Protein AF-A0A7Y4VGY5-F1 (afdb_monomer_lite)

Structure (mmCIF, N/CA/C/O backbone):
data_AF-A0A7Y4VGY5-F1
#
_entry.id   AF-A0A7Y4VGY5-F1
#
loop_
_atom_site.group_PDB
_atom_site.id
_atom_site.type_symbol
_atom_site.label_atom_id
_atom_site.label_alt_id
_atom_site.label_comp_id
_atom_site.label_asym_id
_atom_site.label_entity_id
_atom_site.label_seq_id
_atom_site.pdbx_PDB_ins_code
_atom_site.Cartn_x
_atom_site.Cartn_y
_atom_site.Cartn_z
_atom_site.occupancy
_atom_site.B_iso_or_equiv
_atom_site.auth_seq_id
_atom_site.auth_comp_id
_atom_site.auth_asym_id
_atom_site.auth_atom_id
_atom_site.pdbx_PDB_model_num
ATOM 1 N N . PRO A 1 1 ? 24.868 5.441 -32.155 1.00 54.72 1 PRO A N 1
ATOM 2 C CA . PRO A 1 1 ? 26.251 5.887 -31.869 1.00 54.72 1 PRO A CA 1
ATOM 3 C C . PRO A 1 1 ? 26.363 7.418 -31.812 1.00 54.72 1 PRO A C 1
ATOM 5 O O . PRO A 1 1 ? 26.120 8.095 -32.808 1.00 54.72 1 PRO A O 1
ATOM 8 N N . ILE A 1 2 ? 26.697 7.960 -30.639 1.00 58.59 2 ILE A N 1
ATOM 9 C CA . ILE A 1 2 ? 26.977 9.391 -30.474 1.00 58.59 2 ILE A CA 1
ATOM 10 C C . ILE A 1 2 ? 28.320 9.649 -31.176 1.00 58.59 2 ILE A C 1
ATOM 12 O O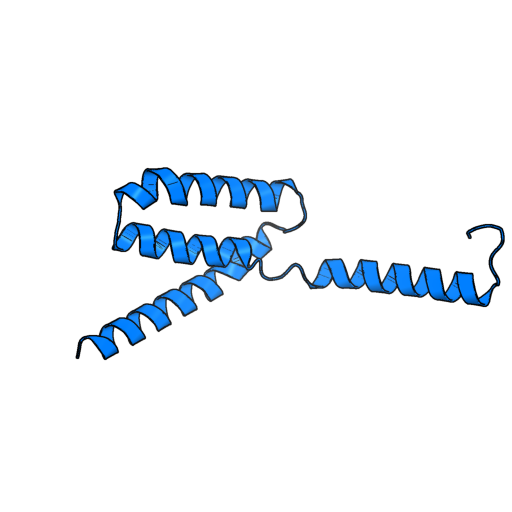 . ILE A 1 2 ? 29.352 9.109 -30.771 1.00 58.59 2 ILE A O 1
ATOM 16 N N . GLN A 1 3 ? 28.296 10.370 -32.298 1.00 58.06 3 GLN A N 1
ATOM 17 C CA . GLN A 1 3 ? 29.478 10.604 -33.133 1.00 58.06 3 GLN A CA 1
ATOM 18 C C . GLN A 1 3 ? 30.473 11.494 -32.372 1.00 58.06 3 GLN A C 1
ATOM 20 O O . GLN A 1 3 ? 30.214 12.675 -32.173 1.00 58.06 3 GLN A O 1
ATOM 25 N N . GLY A 1 4 ? 31.583 10.908 -31.908 1.00 68.19 4 GLY A N 1
ATOM 26 C CA . GLY A 1 4 ? 32.661 11.620 -31.203 1.00 68.19 4 GLY A CA 1
ATOM 27 C C . GLY A 1 4 ? 33.244 10.911 -29.972 1.00 68.19 4 GLY A C 1
ATOM 28 O O . GLY A 1 4 ? 34.255 11.359 -29.444 1.00 68.19 4 GLY A O 1
ATOM 29 N N . LEU A 1 5 ? 32.648 9.806 -29.511 1.00 68.81 5 LEU A N 1
ATOM 30 C CA . LEU A 1 5 ? 33.124 9.051 -28.342 1.00 68.81 5 LEU A CA 1
ATOM 31 C C . LEU A 1 5 ? 33.989 7.839 -28.720 1.00 68.81 5 LEU A C 1
ATOM 33 O O . LEU A 1 5 ? 33.767 7.210 -29.757 1.00 68.81 5 LEU A O 1
ATOM 37 N N . SER A 1 6 ? 34.933 7.472 -27.841 1.00 78.75 6 SER A N 1
ATOM 38 C CA . SER A 1 6 ? 35.749 6.262 -28.010 1.00 78.75 6 SER A CA 1
ATOM 39 C C . SER A 1 6 ? 34.869 4.999 -28.129 1.00 78.75 6 SER A C 1
ATOM 41 O O . SER A 1 6 ? 33.787 4.951 -27.528 1.00 78.75 6 SER A O 1
ATOM 43 N N . PRO A 1 7 ? 35.310 3.951 -28.856 1.00 80.19 7 PRO A N 1
ATOM 44 C CA . PRO A 1 7 ? 34.537 2.715 -29.018 1.00 80.19 7 PRO A CA 1
ATOM 45 C C . PRO A 1 7 ? 34.139 2.074 -27.678 1.00 80.19 7 PRO A C 1
ATOM 47 O O . PRO A 1 7 ? 33.014 1.604 -27.522 1.00 80.19 7 PRO A O 1
ATOM 50 N N . LEU A 1 8 ? 35.032 2.135 -26.682 1.00 81.38 8 LEU A N 1
ATOM 51 C CA . LEU A 1 8 ? 34.789 1.659 -25.317 1.00 81.38 8 LEU A CA 1
ATOM 52 C C . LEU A 1 8 ? 33.689 2.459 -24.613 1.00 81.38 8 LEU A C 1
ATOM 54 O O . LEU A 1 8 ? 32.822 1.876 -23.964 1.00 81.38 8 LEU A O 1
ATOM 58 N N . THR A 1 9 ? 33.691 3.785 -24.770 1.00 79.75 9 THR A N 1
ATOM 59 C CA . THR A 1 9 ? 32.673 4.644 -24.156 1.00 79.75 9 THR A CA 1
ATOM 60 C C . THR A 1 9 ? 31.291 4.365 -24.748 1.00 79.75 9 THR A C 1
ATOM 62 O O . THR A 1 9 ? 30.326 4.257 -23.999 1.00 79.75 9 THR A O 1
ATOM 65 N N . ASN A 1 10 ? 31.186 4.168 -26.066 1.00 81.00 10 ASN A N 1
ATOM 66 C CA . ASN A 1 10 ? 29.915 3.814 -26.709 1.00 81.00 10 ASN A CA 1
ATOM 67 C C . ASN A 1 10 ? 29.384 2.455 -26.227 1.00 81.00 10 ASN A C 1
ATOM 69 O O . ASN A 1 10 ? 28.208 2.342 -25.888 1.00 81.00 10 ASN A O 1
ATOM 73 N N . MET A 1 11 ? 30.258 1.452 -26.110 1.00 82.00 11 MET A N 1
ATOM 74 C CA . MET A 1 11 ? 29.883 0.123 -25.621 1.00 82.00 11 MET A CA 1
ATOM 75 C C . MET A 1 11 ? 29.443 0.143 -24.147 1.00 82.00 11 MET A C 1
ATOM 77 O O . MET A 1 11 ? 28.493 -0.542 -23.766 1.00 82.00 11 MET A O 1
ATOM 81 N N . TYR A 1 12 ? 30.100 0.947 -23.305 1.00 84.62 12 TYR A N 1
ATOM 82 C CA . TYR A 1 12 ? 29.695 1.127 -21.910 1.00 84.62 12 TYR A CA 1
ATOM 83 C C . TYR A 1 12 ? 28.324 1.808 -21.802 1.00 84.62 12 TYR A C 1
ATOM 85 O O . TYR A 1 12 ? 27.470 1.346 -21.048 1.00 84.62 12 TYR A O 1
ATOM 93 N N . LEU A 1 13 ? 28.084 2.862 -22.590 1.00 84.44 13 LEU A N 1
ATOM 94 C CA . LEU A 1 13 ? 26.815 3.595 -22.588 1.00 84.44 13 LEU A CA 1
ATOM 95 C C . LEU A 1 13 ? 25.640 2.753 -23.103 1.00 84.44 13 LEU A C 1
ATOM 97 O O . LEU A 1 13 ? 24.554 2.823 -22.530 1.00 84.44 13 LEU A O 1
ATOM 101 N N . GLU A 1 14 ? 25.841 1.931 -24.135 1.00 84.44 14 GLU A N 1
ATOM 102 C CA . GLU A 1 14 ? 24.798 1.023 -24.632 1.00 84.44 14 GLU A CA 1
ATOM 103 C C . GLU A 1 14 ? 24.436 -0.051 -23.603 1.00 84.44 14 GLU A C 1
ATOM 105 O O . GLU A 1 14 ? 23.252 -0.279 -23.335 1.00 84.44 14 GLU A O 1
ATOM 110 N N . ASN A 1 15 ? 25.439 -0.663 -22.965 1.00 84.75 15 ASN A N 1
ATOM 111 C CA . ASN A 1 15 ? 25.200 -1.634 -21.901 1.00 84.75 15 ASN A CA 1
ATOM 112 C C . ASN A 1 15 ? 24.501 -0.983 -20.703 1.00 84.75 15 ASN A C 1
ATOM 114 O O . ASN A 1 15 ? 23.503 -1.513 -20.220 1.00 84.75 15 ASN A O 1
ATOM 118 N N . LEU A 1 16 ? 24.962 0.189 -20.260 1.00 84.25 16 LEU A N 1
ATOM 119 C CA . LEU A 1 16 ? 24.349 0.922 -19.154 1.00 84.25 16 LEU A CA 1
ATOM 120 C C . LEU A 1 16 ? 22.890 1.295 -19.463 1.00 84.25 16 LEU A C 1
ATOM 122 O O . LEU A 1 16 ? 22.010 1.083 -18.630 1.00 84.25 16 LEU A O 1
ATOM 126 N N . GLY A 1 17 ? 22.612 1.775 -20.679 1.00 81.94 17 GLY A N 1
ATOM 127 C CA . GLY A 1 17 ? 21.254 2.065 -21.138 1.00 81.94 17 GLY A CA 1
ATOM 128 C C . GLY A 1 17 ? 20.351 0.829 -21.125 1.00 81.94 17 GLY A C 1
ATOM 129 O O . GLY A 1 17 ? 19.199 0.912 -20.692 1.00 81.94 17 GLY A O 1
ATOM 130 N N . LYS A 1 18 ? 20.878 -0.336 -21.525 1.00 80.00 18 LYS A N 1
ATOM 131 C CA . LYS A 1 18 ? 20.159 -1.615 -21.463 1.00 80.00 18 LYS A CA 1
ATOM 132 C C . LYS A 1 18 ? 19.865 -2.042 -20.019 1.00 80.00 18 LYS A C 1
ATOM 134 O O . LYS A 1 18 ? 18.716 -2.362 -19.717 1.00 80.00 18 LYS A O 1
ATOM 139 N N . TYR A 1 19 ? 20.850 -1.968 -19.122 1.00 79.62 19 TYR A N 1
ATOM 140 C CA . TYR A 1 19 ? 20.685 -2.308 -17.702 1.00 79.62 19 TYR A CA 1
ATOM 141 C C . TYR A 1 19 ? 19.663 -1.412 -16.995 1.00 79.62 19 TYR A C 1
ATOM 143 O O . TYR A 1 19 ? 18.808 -1.914 -16.264 1.00 79.62 19 TYR A O 1
ATOM 151 N N . ILE A 1 20 ? 19.709 -0.095 -17.224 1.00 77.62 20 ILE A N 1
ATOM 152 C CA . ILE A 1 20 ? 18.753 0.846 -16.623 1.00 77.62 20 ILE A CA 1
ATOM 153 C C . ILE A 1 20 ? 17.336 0.548 -17.129 1.00 77.62 20 ILE A C 1
ATOM 155 O O . ILE A 1 20 ? 16.398 0.471 -16.334 1.00 77.62 20 ILE A O 1
ATOM 159 N N . LYS A 1 21 ? 17.176 0.315 -18.438 1.00 71.06 21 LYS A N 1
ATOM 160 C CA . LYS A 1 21 ? 15.873 0.025 -19.047 1.00 71.06 21 LYS A CA 1
ATOM 161 C C . LYS A 1 21 ? 15.266 -1.291 -18.549 1.00 71.06 21 LYS A C 1
ATOM 163 O O . LYS A 1 21 ? 14.076 -1.320 -18.250 1.00 71.06 21 LYS A O 1
ATOM 168 N N . GLU A 1 22 ? 16.058 -2.357 -18.420 1.00 68.38 22 GLU A N 1
ATOM 169 C CA . GLU A 1 22 ? 15.594 -3.637 -17.857 1.00 68.38 22 GLU A CA 1
ATOM 170 C C . GLU A 1 22 ? 15.265 -3.535 -16.357 1.00 68.38 22 GLU A C 1
ATOM 172 O O . GLU A 1 22 ? 14.290 -4.135 -15.901 1.00 68.38 22 GLU A O 1
ATOM 177 N N 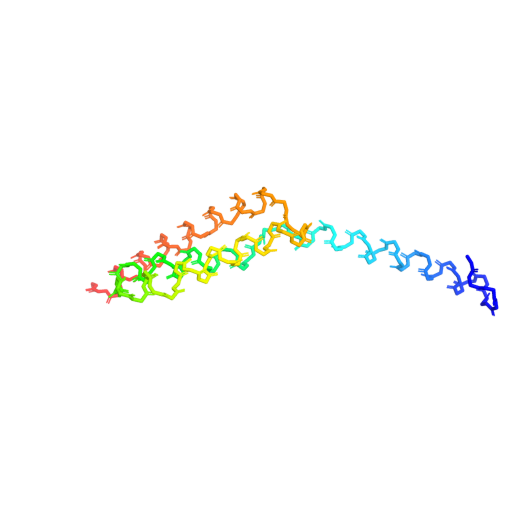. SER A 1 23 ? 16.019 -2.736 -15.594 1.00 61.34 23 SER A N 1
ATOM 178 C CA . SER A 1 23 ? 15.803 -2.555 -14.149 1.00 61.34 23 SER A CA 1
ATOM 179 C C . SER A 1 23 ? 14.475 -1.860 -13.826 1.00 61.34 23 SER A C 1
ATOM 181 O O . SER A 1 23 ? 13.779 -2.259 -12.893 1.00 61.34 23 SER A O 1
ATOM 183 N N . PHE A 1 24 ? 14.072 -0.860 -14.619 1.00 60.66 24 PHE A N 1
ATOM 184 C CA . PHE A 1 24 ? 12.798 -0.153 -14.421 1.00 60.66 24 PHE A CA 1
ATOM 185 C C . PHE A 1 24 ? 11.568 -1.058 -14.583 1.00 60.66 24 PHE A C 1
ATOM 187 O O . PHE A 1 24 ? 10.572 -0.857 -13.895 1.00 60.66 24 PHE A O 1
ATOM 194 N N . VAL A 1 25 ? 11.642 -2.075 -15.448 1.00 58.12 25 VAL A N 1
ATOM 195 C CA . VAL A 1 25 ? 10.535 -3.016 -15.701 1.00 58.12 25 VAL A CA 1
ATOM 196 C C . VAL A 1 25 ? 10.346 -4.009 -14.546 1.00 58.12 25 VAL A C 1
ATOM 198 O O . VAL A 1 25 ? 9.257 -4.551 -14.383 1.00 58.12 25 VAL A O 1
ATOM 201 N N . ARG A 1 26 ? 11.382 -4.257 -13.731 1.00 55.22 26 ARG A N 1
ATOM 202 C CA . ARG A 1 26 ? 11.327 -5.219 -12.614 1.00 55.22 26 ARG A CA 1
ATOM 203 C C . ARG A 1 26 ? 10.965 -4.599 -11.262 1.00 55.22 26 ARG A C 1
ATOM 205 O O . ARG A 1 26 ? 10.496 -5.321 -10.392 1.00 55.22 26 ARG A O 1
ATOM 212 N N . ASN A 1 27 ? 11.135 -3.288 -11.089 1.00 54.91 27 ASN A N 1
ATOM 213 C CA . ASN A 1 27 ? 10.841 -2.591 -9.826 1.00 54.91 27 ASN A CA 1
ATOM 214 C C . ASN A 1 27 ? 9.364 -2.206 -9.649 1.00 54.91 27 ASN A C 1
ATOM 216 O O . ASN A 1 27 ? 9.004 -1.568 -8.661 1.00 54.91 27 ASN A O 1
ATOM 220 N N . THR A 1 28 ? 8.507 -2.546 -10.608 1.00 55.34 28 THR A N 1
ATOM 221 C CA . THR A 1 28 ? 7.104 -2.127 -10.616 1.00 55.34 28 THR A CA 1
ATOM 222 C C . THR A 1 28 ? 6.175 -3.079 -9.864 1.00 55.34 28 THR A C 1
ATOM 224 O O . THR A 1 28 ? 5.090 -2.661 -9.470 1.00 55.34 28 THR A O 1
ATOM 227 N N . PHE A 1 29 ? 6.616 -4.298 -9.544 1.00 49.25 29 PHE A N 1
ATOM 228 C CA . PHE A 1 29 ? 5.811 -5.265 -8.796 1.00 49.25 29 PHE A CA 1
ATOM 229 C C . PHE A 1 29 ? 6.327 -5.441 -7.356 1.00 49.25 29 PHE A C 1
ATOM 231 O O . PHE A 1 29 ? 7.490 -5.821 -7.199 1.00 49.25 29 PHE A O 1
ATOM 238 N N . PRO A 1 30 ? 5.513 -5.276 -6.290 1.00 56.00 30 PRO A N 1
ATOM 239 C CA . PRO A 1 30 ? 4.145 -4.741 -6.214 1.00 56.00 30 PRO A CA 1
ATOM 240 C C . PRO A 1 30 ? 4.090 -3.217 -5.957 1.00 56.00 30 PRO A C 1
ATOM 242 O O . PRO A 1 30 ? 4.976 -2.641 -5.322 1.00 56.00 30 PRO A O 1
ATOM 245 N N . SER A 1 31 ? 2.992 -2.555 -6.353 1.00 64.50 31 SER A N 1
ATOM 246 C CA . SER A 1 31 ? 2.791 -1.118 -6.090 1.00 64.50 31 SER A CA 1
ATOM 247 C C . SER A 1 31 ? 2.561 -0.823 -4.599 1.00 64.50 31 SER A C 1
ATOM 249 O O . SER A 1 31 ? 1.456 -0.963 -4.067 1.00 64.50 31 SER A O 1
ATOM 251 N N . MET A 1 32 ? 3.610 -0.359 -3.913 1.00 67.69 32 MET A N 1
ATOM 252 C CA . MET A 1 32 ? 3.536 0.051 -2.503 1.00 67.69 32 MET A CA 1
ATOM 253 C C . MET A 1 32 ? 2.566 1.227 -2.283 1.00 67.69 32 MET A C 1
ATOM 255 O O . MET A 1 32 ? 1.839 1.244 -1.292 1.00 67.69 32 MET A O 1
ATOM 259 N N . HIS A 1 33 ? 2.505 2.181 -3.218 1.00 73.06 33 HIS A N 1
ATOM 260 C CA . HIS A 1 33 ? 1.634 3.360 -3.128 1.00 73.06 33 HIS A CA 1
ATOM 261 C C . HIS A 1 33 ? 0.151 2.982 -2.998 1.00 73.06 33 HIS A C 1
ATOM 263 O O . HIS A 1 33 ? -0.559 3.533 -2.156 1.00 73.06 33 HIS A O 1
ATOM 269 N N . PHE A 1 34 ? -0.308 2.000 -3.780 1.00 75.31 34 PHE A N 1
ATOM 270 C CA . PHE A 1 34 ? -1.683 1.508 -3.693 1.00 75.31 34 PHE A CA 1
ATOM 271 C C . PHE A 1 34 ? -1.928 0.701 -2.407 1.00 75.31 34 PHE A C 1
ATOM 273 O O . PHE A 1 34 ? -2.968 0.856 -1.766 1.00 75.31 34 PHE A O 1
ATOM 280 N N . GLY A 1 35 ? -0.945 -0.096 -1.972 1.00 75.94 35 GLY A N 1
ATOM 281 C CA . GLY A 1 35 ? -1.014 -0.838 -0.709 1.00 75.94 35 GLY A CA 1
ATOM 282 C C . GLY A 1 35 ? -1.176 0.068 0.518 1.00 75.94 35 GLY A C 1
ATOM 283 O O . GLY A 1 35 ? -2.035 -0.187 1.362 1.00 75.94 35 GLY A O 1
ATOM 284 N N . ILE A 1 36 ? -0.411 1.163 0.595 1.00 80.50 36 ILE A N 1
ATOM 285 C CA . ILE A 1 36 ? -0.512 2.140 1.693 1.00 80.50 36 ILE A CA 1
ATOM 286 C C . ILE A 1 36 ? -1.902 2.780 1.713 1.00 80.50 36 ILE A C 1
ATOM 288 O O . ILE A 1 36 ? -2.527 2.838 2.770 1.00 80.50 36 ILE A O 1
ATOM 292 N N . ILE A 1 37 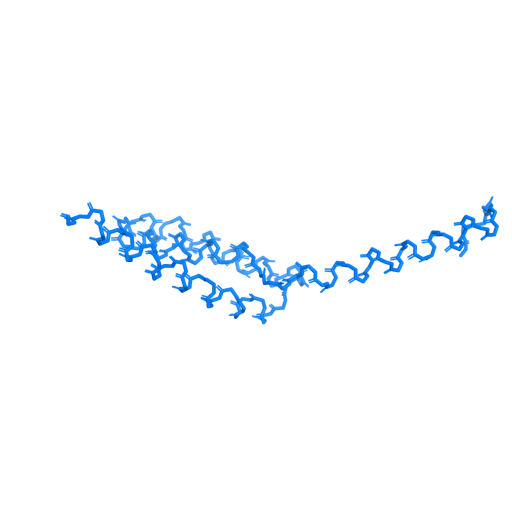? -2.425 3.188 0.552 1.00 82.94 37 ILE A N 1
ATOM 293 C CA . ILE A 1 37 ? -3.781 3.743 0.453 1.00 82.94 37 ILE A CA 1
ATOM 294 C C . ILE A 1 37 ? -4.820 2.762 0.975 1.00 82.94 37 ILE A C 1
ATOM 296 O O . ILE A 1 37 ? -5.673 3.172 1.756 1.00 82.94 37 ILE A O 1
ATOM 300 N N . LEU A 1 38 ? -4.767 1.488 0.578 1.00 80.75 38 LEU A N 1
ATOM 301 C CA . LEU A 1 38 ? -5.727 0.481 1.039 1.00 80.75 38 LEU A CA 1
ATOM 302 C C . LEU A 1 38 ? -5.733 0.360 2.567 1.00 80.75 38 LEU A C 1
ATOM 304 O O . LEU A 1 38 ? -6.800 0.372 3.184 1.00 80.75 38 LEU A O 1
ATOM 308 N N . ILE A 1 39 ? -4.547 0.303 3.179 1.00 83.69 39 ILE A N 1
ATOM 309 C CA . ILE A 1 39 ? -4.390 0.226 4.636 1.00 83.69 39 ILE A CA 1
ATOM 310 C C . ILE A 1 39 ? -4.943 1.492 5.302 1.00 83.69 39 ILE A C 1
ATOM 312 O O . ILE A 1 39 ? -5.740 1.408 6.242 1.00 83.69 39 ILE A O 1
ATOM 316 N N . THR A 1 40 ? -4.563 2.673 4.809 1.00 83.69 40 THR A N 1
ATOM 317 C CA . THR A 1 40 ? -5.038 3.955 5.342 1.00 83.69 40 THR A CA 1
ATOM 318 C C . THR A 1 40 ? -6.553 4.083 5.216 1.00 83.69 40 THR A C 1
ATOM 320 O O . THR A 1 40 ? -7.207 4.493 6.172 1.00 83.69 40 THR A O 1
ATOM 323 N N . ASN A 1 41 ? -7.131 3.684 4.082 1.00 83.25 41 ASN A N 1
ATOM 324 C CA . ASN A 1 41 ? -8.568 3.757 3.834 1.00 83.25 41 ASN A CA 1
ATOM 325 C C . ASN A 1 41 ? -9.340 2.807 4.769 1.00 83.25 41 ASN A C 1
ATOM 327 O O . ASN A 1 41 ? -10.356 3.193 5.346 1.00 83.25 41 ASN A O 1
ATOM 331 N N . TYR A 1 42 ? -8.818 1.598 5.009 1.00 82.75 42 TYR A N 1
ATOM 332 C CA . TYR A 1 42 ? -9.396 0.645 5.961 1.00 82.75 42 TYR A CA 1
ATOM 333 C C . TYR A 1 42 ? -9.433 1.202 7.395 1.00 82.75 42 TYR A C 1
ATOM 335 O O . TYR A 1 42 ? -10.478 1.191 8.054 1.00 82.75 42 TYR A O 1
ATOM 343 N N . PHE A 1 43 ? -8.316 1.748 7.885 1.00 81.88 43 PHE A N 1
ATOM 344 C CA . PHE A 1 43 ? -8.270 2.324 9.231 1.00 81.88 43 PHE A CA 1
ATOM 345 C C . PHE A 1 43 ? -9.064 3.630 9.349 1.00 81.88 43 PHE A C 1
ATOM 347 O O . PHE A 1 43 ? -9.730 3.852 10.365 1.00 81.88 43 PHE A O 1
ATOM 354 N N . ALA A 1 44 ? -9.075 4.462 8.305 1.00 82.00 44 ALA A N 1
ATOM 355 C CA . ALA A 1 44 ? -9.911 5.657 8.247 1.00 82.00 44 ALA A CA 1
ATOM 356 C C . ALA A 1 44 ? -11.399 5.294 8.341 1.00 82.00 44 ALA A C 1
ATOM 358 O O . ALA A 1 44 ? -12.130 5.912 9.117 1.00 82.00 44 ALA A O 1
ATOM 359 N N . TYR A 1 45 ? -11.842 4.243 7.642 1.00 80.81 45 TYR A N 1
ATOM 360 C CA . TYR A 1 45 ? -13.208 3.733 7.762 1.00 80.81 45 TYR A CA 1
ATOM 361 C C . TYR A 1 45 ? -13.523 3.251 9.186 1.00 80.81 45 TYR A C 1
ATOM 363 O O . TYR A 1 45 ? -14.599 3.544 9.714 1.00 80.81 45 TYR A O 1
ATOM 371 N N . ARG A 1 46 ? -12.581 2.549 9.832 1.00 79.44 46 ARG A N 1
ATOM 372 C CA . ARG A 1 46 ? -12.777 1.964 11.167 1.00 79.44 46 ARG A CA 1
ATOM 373 C C . ARG A 1 46 ? -12.851 2.999 12.291 1.00 79.44 46 ARG A C 1
ATOM 375 O O . ARG A 1 46 ? -13.656 2.815 13.204 1.00 79.44 46 ARG A O 1
ATOM 382 N N . PHE A 1 47 ? -12.021 4.044 12.243 1.00 79.12 47 PHE A N 1
ATOM 383 C CA . PHE A 1 47 ? -11.883 5.020 13.334 1.00 79.12 47 PHE A CA 1
ATOM 384 C C . PHE A 1 47 ? -12.560 6.368 13.062 1.00 79.12 47 PHE A C 1
ATOM 386 O O . PHE A 1 47 ? -13.030 7.012 14.000 1.00 79.12 47 PHE A O 1
ATOM 393 N N . LYS A 1 48 ? -12.603 6.831 11.805 1.00 79.62 48 LYS A N 1
ATOM 394 C CA . LYS A 1 48 ? -13.044 8.189 11.444 1.00 79.62 48 LYS A CA 1
ATOM 395 C C . LYS A 1 48 ? -13.759 8.219 10.084 1.00 79.62 48 LYS A C 1
ATOM 397 O O . LYS A 1 48 ? -13.282 8.820 9.122 1.00 79.62 48 LYS A O 1
ATOM 402 N N . ARG A 1 49 ? -14.977 7.661 10.034 1.00 77.56 49 ARG A N 1
ATOM 403 C CA . ARG A 1 49 ? -15.832 7.581 8.827 1.00 77.56 49 ARG A CA 1
ATOM 404 C C . ARG A 1 49 ? -15.966 8.888 8.028 1.00 77.56 49 ARG A C 1
ATOM 406 O O . ARG A 1 49 ? -16.018 8.839 6.808 1.00 77.56 49 ARG A O 1
ATOM 413 N N . LYS A 1 50 ? -15.997 10.062 8.668 1.00 79.44 50 LYS A N 1
ATOM 414 C CA . LYS A 1 50 ? -16.103 11.346 7.946 1.00 79.44 50 LYS A CA 1
ATOM 415 C C . LYS A 1 50 ? -14.845 11.665 7.119 1.00 79.44 50 LYS A C 1
ATOM 417 O O . LYS A 1 50 ? -14.957 12.122 5.988 1.00 79.44 50 LYS A O 1
ATOM 422 N N . TYR A 1 51 ? -13.659 11.361 7.649 1.00 76.38 51 TYR A N 1
ATOM 423 C CA . TYR A 1 51 ? -12.383 11.525 6.938 1.00 76.38 51 TYR A CA 1
ATOM 424 C C . TYR A 1 51 ? -12.186 10.474 5.839 1.00 76.38 51 TYR A C 1
ATOM 426 O O . TYR A 1 51 ? -11.534 10.752 4.831 1.00 76.38 51 TYR A O 1
ATOM 434 N N . PHE A 1 52 ? -12.783 9.290 6.013 1.00 81.75 52 PHE A N 1
ATOM 435 C CA . PHE A 1 52 ? -12.847 8.264 4.975 1.00 81.75 52 PHE A CA 1
ATOM 436 C C . PHE A 1 52 ? -13.489 8.802 3.692 1.00 81.75 52 PHE A C 1
ATOM 438 O O . PHE A 1 52 ? -12.849 8.863 2.646 1.00 81.75 52 PHE A O 1
ATOM 445 N N . TRP A 1 53 ? -14.729 9.280 3.803 1.00 78.00 53 TRP A N 1
ATOM 446 C CA . TRP A 1 53 ? -15.510 9.715 2.645 1.00 78.00 53 TRP A CA 1
ATOM 447 C C . TRP A 1 53 ? -14.982 10.991 1.984 1.00 78.00 53 TRP A C 1
ATOM 449 O O . TRP A 1 53 ? -15.033 11.100 0.765 1.00 78.00 53 TRP A O 1
ATOM 459 N N . ILE A 1 54 ? -14.482 11.949 2.770 1.00 82.62 54 ILE A N 1
ATOM 460 C CA . ILE A 1 54 ? -14.127 13.280 2.250 1.00 82.62 54 ILE A CA 1
ATOM 461 C C . ILE A 1 54 ? -12.696 13.330 1.705 1.00 82.62 54 ILE A C 1
ATOM 463 O O . ILE A 1 54 ? -12.427 14.092 0.783 1.00 82.62 54 ILE A O 1
ATOM 467 N N . VAL A 1 55 ? -11.768 12.550 2.268 1.00 80.19 55 VAL A N 1
ATOM 468 C CA . VAL A 1 55 ? -10.332 12.719 1.987 1.00 80.19 55 VAL A CA 1
ATOM 469 C C . VAL A 1 55 ? -9.719 11.454 1.409 1.00 80.19 55 VAL A C 1
ATOM 471 O O . VAL A 1 55 ? -9.198 11.463 0.300 1.00 80.19 55 VAL A O 1
ATOM 474 N N . THR A 1 56 ? -9.775 10.347 2.142 1.00 79.62 56 THR A N 1
ATOM 475 C CA . THR A 1 56 ? -8.984 9.154 1.790 1.00 79.62 56 THR A CA 1
ATOM 476 C C . THR A 1 56 ? -9.569 8.370 0.620 1.00 79.62 56 THR A C 1
ATOM 478 O O . THR A 1 56 ? -8.805 7.869 -0.201 1.00 79.62 56 THR A O 1
ATOM 481 N N . LEU A 1 57 ? -10.894 8.341 0.464 1.00 81.50 57 LEU A N 1
ATOM 482 C CA . LEU A 1 57 ? -11.554 7.727 -0.690 1.00 81.50 57 LEU A CA 1
ATOM 483 C C . LEU A 1 57 ? -11.283 8.491 -2.007 1.00 81.50 57 LEU A C 1
ATOM 485 O O . LEU A 1 57 ? -10.797 7.859 -2.951 1.00 81.50 57 LEU A O 1
ATOM 489 N N . PRO A 1 58 ? -11.506 9.818 -2.116 1.00 84.19 58 PRO A N 1
ATOM 490 C CA . PRO A 1 58 ? -11.194 10.551 -3.345 1.00 84.19 58 PRO A CA 1
ATOM 491 C C . PRO A 1 58 ? -9.693 10.570 -3.660 1.00 84.19 58 PRO A C 1
ATOM 493 O O . PRO A 1 58 ? -9.317 10.360 -4.807 1.00 84.19 58 PRO A O 1
ATOM 496 N N . VAL A 1 59 ? -8.816 10.729 -2.662 1.00 82.00 59 VAL A N 1
ATOM 497 C CA . VAL A 1 59 ? -7.359 10.675 -2.887 1.00 82.00 59 VAL A CA 1
ATOM 498 C C . VAL A 1 59 ? -6.916 9.277 -3.322 1.00 82.00 59 VAL A C 1
ATOM 500 O O . VAL A 1 59 ? -6.119 9.140 -4.247 1.00 82.00 59 VAL A O 1
ATOM 503 N N . GLY A 1 60 ? -7.458 8.229 -2.698 1.00 79.25 60 GLY A N 1
ATOM 504 C CA . GLY A 1 60 ? -7.127 6.849 -3.033 1.00 79.25 60 GLY A CA 1
ATOM 505 C C . GLY A 1 60 ? -7.571 6.450 -4.439 1.00 79.25 60 GLY A C 1
ATOM 506 O O . GLY A 1 60 ? -6.822 5.800 -5.165 1.00 79.25 60 GLY A O 1
ATOM 507 N N . THR A 1 61 ? -8.765 6.885 -4.844 1.00 79.19 61 THR A N 1
ATOM 508 C CA . THR A 1 61 ? -9.285 6.663 -6.201 1.00 79.19 61 THR A CA 1
ATOM 509 C C . T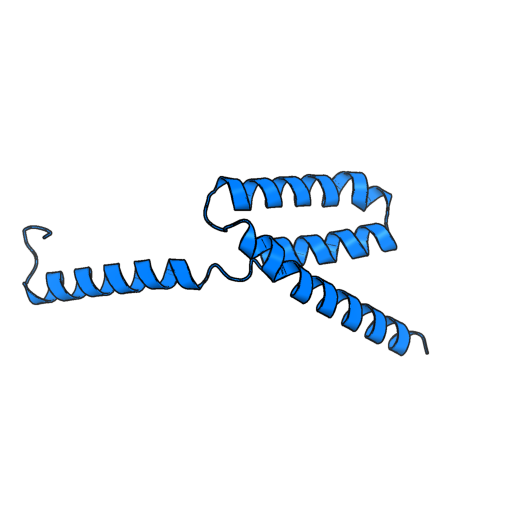HR A 1 61 ? -8.518 7.469 -7.243 1.00 79.19 61 THR A C 1
ATOM 511 O O . THR A 1 61 ? -8.140 6.897 -8.262 1.00 79.19 61 THR A O 1
ATOM 514 N N . LEU A 1 62 ? -8.193 8.742 -6.979 1.00 82.56 62 LEU A N 1
ATOM 515 C CA . LEU A 1 62 ? -7.331 9.528 -7.868 1.00 82.56 62 LEU A CA 1
ATOM 516 C C . LEU A 1 62 ? -5.960 8.879 -8.046 1.00 82.56 62 LEU A C 1
ATOM 518 O O . LEU A 1 62 ? -5.471 8.815 -9.171 1.00 82.56 62 LEU A O 1
ATOM 522 N N . LEU A 1 63 ? -5.346 8.375 -6.969 1.00 76.19 63 LEU A N 1
ATOM 523 C CA . LEU A 1 63 ? -4.040 7.732 -7.086 1.00 76.19 63 LEU A CA 1
ATOM 524 C C . LEU A 1 63 ? -4.131 6.409 -7.851 1.00 76.19 63 LEU A C 1
ATOM 526 O O . LEU A 1 63 ? -3.271 6.146 -8.681 1.00 76.19 63 LEU A O 1
ATOM 530 N N . ALA A 1 64 ? -5.183 5.614 -7.641 1.00 74.12 64 ALA A N 1
ATOM 531 C CA . ALA A 1 64 ? -5.423 4.392 -8.410 1.00 74.12 64 ALA A CA 1
ATOM 532 C C . ALA A 1 64 ? -5.601 4.676 -9.910 1.00 74.12 64 ALA A C 1
ATOM 534 O O . ALA A 1 64 ? -5.071 3.959 -10.756 1.00 74.12 64 ALA A O 1
ATOM 535 N N . VAL A 1 65 ? -6.322 5.749 -10.247 1.00 76.12 65 VAL A N 1
ATOM 536 C CA . VAL A 1 65 ? -6.470 6.198 -11.634 1.00 76.12 65 VAL A CA 1
ATOM 537 C C . VAL A 1 65 ? -5.131 6.693 -12.175 1.00 76.12 65 VAL A C 1
ATOM 539 O O . VAL A 1 65 ? -4.764 6.319 -13.282 1.00 76.12 65 VAL A O 1
ATOM 542 N N . ALA A 1 66 ? -4.361 7.460 -11.401 1.00 72.81 66 ALA A N 1
ATOM 543 C CA . ALA A 1 66 ? -3.054 7.963 -11.814 1.00 72.81 66 ALA A CA 1
ATOM 544 C C . ALA A 1 66 ? -2.034 6.839 -12.066 1.00 72.81 66 ALA A C 1
ATOM 546 O O . ALA A 1 66 ? -1.312 6.896 -13.062 1.00 72.81 66 ALA A O 1
ATOM 547 N N . THR A 1 67 ? -1.989 5.798 -11.224 1.00 69.75 67 THR A N 1
ATOM 548 C CA . THR A 1 67 ? -1.047 4.676 -11.392 1.00 69.75 67 THR A CA 1
ATOM 549 C C . THR A 1 67 ? -1.342 3.842 -12.636 1.00 69.75 67 THR A C 1
ATOM 551 O O . THR A 1 67 ? -0.406 3.419 -13.315 1.00 69.75 67 THR A O 1
ATOM 554 N N . VAL A 1 68 ? -2.622 3.663 -12.979 1.00 68.06 68 VAL A N 1
ATOM 555 C CA . VAL A 1 68 ? -3.040 2.997 -14.223 1.00 68.06 68 VAL A CA 1
ATOM 556 C C . VAL A 1 68 ? -2.842 3.915 -15.435 1.00 68.06 68 VAL A C 1
ATOM 558 O O . VAL A 1 68 ? -2.348 3.476 -16.474 1.00 68.06 68 VAL A O 1
ATOM 561 N N . TYR A 1 69 ? -3.183 5.201 -15.311 1.00 66.69 69 TYR A N 1
ATOM 562 C CA . TYR A 1 69 ? -3.129 6.177 -16.404 1.00 66.69 69 TYR A CA 1
ATOM 563 C C . TYR A 1 69 ? -1.701 6.449 -16.881 1.00 66.69 69 TYR A C 1
ATOM 565 O O . TYR A 1 69 ? -1.447 6.502 -18.083 1.00 66.69 69 TYR A O 1
ATOM 573 N N . LEU A 1 70 ? -0.743 6.541 -15.955 1.00 67.00 70 LEU A N 1
ATOM 574 C CA . LEU A 1 70 ? 0.673 6.725 -16.280 1.00 67.00 70 LEU A CA 1
ATOM 575 C C . LEU A 1 70 ? 1.315 5.480 -16.922 1.00 67.00 70 LEU A C 1
ATOM 577 O O . LEU A 1 70 ? 2.492 5.536 -17.274 1.00 67.00 70 LEU A O 1
ATOM 581 N N . ARG A 1 71 ? 0.582 4.357 -17.070 1.00 60.09 71 ARG A N 1
ATOM 582 C CA . ARG A 1 71 ? 1.070 3.053 -17.577 1.00 60.09 71 ARG A CA 1
ATOM 583 C C . ARG A 1 71 ? 2.341 2.537 -16.885 1.00 60.09 71 ARG A C 1
ATOM 585 O O . ARG A 1 71 ? 2.981 1.615 -17.383 1.00 60.09 71 ARG A O 1
ATOM 592 N N . GLN A 1 72 ? 2.705 3.117 -15.743 1.00 55.41 72 GLN A N 1
ATOM 593 C CA . GLN A 1 72 ? 3.857 2.694 -14.952 1.00 55.41 72 GLN A CA 1
ATOM 594 C C . GLN A 1 72 ? 3.569 1.394 -14.202 1.00 55.41 72 GLN A C 1
ATOM 596 O O . GLN A 1 72 ? 4.496 0.644 -13.927 1.00 55.41 72 GLN A O 1
ATOM 601 N N . HIS A 1 73 ? 2.295 1.108 -13.930 1.00 57.16 73 HIS A N 1
ATOM 602 C CA . HIS A 1 73 ? 1.854 -0.103 -13.259 1.00 57.16 73 HIS A CA 1
ATOM 603 C C . HIS A 1 73 ? 0.684 -0.737 -14.016 1.00 57.16 73 HIS A C 1
ATOM 605 O O . HIS A 1 73 ? -0.278 -0.060 -14.386 1.00 57.16 73 HIS A O 1
ATOM 611 N N . TYR A 1 74 ? 0.761 -2.042 -14.270 1.00 61.53 74 TYR A N 1
ATOM 612 C CA . TYR A 1 74 ? -0.356 -2.787 -14.852 1.00 61.53 74 TYR A CA 1
ATOM 613 C C . TYR A 1 74 ? -1.438 -2.995 -13.782 1.00 61.53 74 TYR A C 1
ATOM 615 O O . TYR A 1 74 ? -1.148 -3.003 -12.591 1.00 61.53 74 TYR A O 1
ATOM 623 N N . LEU A 1 75 ? -2.692 -3.246 -14.181 1.00 59.53 75 LEU A N 1
ATOM 624 C CA . LEU A 1 75 ? -3.782 -3.627 -13.255 1.00 59.53 75 LEU A CA 1
ATOM 625 C C . LEU A 1 75 ? -3.387 -4.770 -12.298 1.00 59.53 75 LEU A C 1
ATOM 627 O O . LEU A 1 75 ? -3.880 -4.861 -11.177 1.00 59.53 75 LEU A O 1
ATOM 631 N N . ILE A 1 76 ? -2.456 -5.615 -12.735 1.00 60.75 76 ILE A N 1
ATOM 632 C CA . ILE A 1 76 ? -1.880 -6.719 -11.971 1.00 60.75 76 ILE A CA 1
ATOM 633 C C . ILE A 1 76 ? -1.094 -6.217 -10.741 1.00 60.75 76 ILE A C 1
ATOM 635 O O . ILE A 1 76 ? -1.180 -6.851 -9.693 1.00 60.75 76 ILE A O 1
ATOM 639 N N . ASP A 1 77 ? -0.470 -5.034 -10.773 1.00 60.56 77 ASP A N 1
ATOM 640 C CA . ASP A 1 77 ? 0.202 -4.420 -9.610 1.00 60.56 77 ASP A CA 1
ATOM 641 C C . ASP A 1 77 ? -0.773 -4.022 -8.488 1.00 60.56 77 ASP A C 1
ATOM 643 O O . ASP A 1 77 ? -0.430 -4.079 -7.299 1.00 60.56 77 ASP A O 1
ATOM 647 N N . LEU A 1 78 ? -2.008 -3.644 -8.844 1.00 64.31 78 LEU A N 1
ATOM 648 C CA . LEU A 1 78 ? -3.075 -3.387 -7.870 1.00 64.31 78 LEU A CA 1
ATOM 649 C C . LEU A 1 78 ? -3.527 -4.692 -7.204 1.00 64.31 78 LEU A C 1
ATOM 651 O O . LEU A 1 78 ? -3.804 -4.720 -6.007 1.00 64.31 78 LEU A O 1
ATOM 655 N N . VAL A 1 79 ? -3.560 -5.794 -7.958 1.00 69.25 79 VAL A N 1
ATOM 656 C CA . VAL A 1 79 ? -3.893 -7.115 -7.406 1.00 69.25 79 VAL A CA 1
ATOM 657 C C . VAL A 1 79 ? -2.775 -7.616 -6.490 1.00 69.25 79 VAL A C 1
ATOM 659 O O . VAL A 1 79 ? -3.058 -8.158 -5.425 1.00 69.25 79 VAL A O 1
ATOM 662 N N . GLY A 1 80 ? -1.509 -7.377 -6.846 1.00 71.25 80 GLY A N 1
ATOM 663 C CA . GLY A 1 80 ? -0.351 -7.770 -6.036 1.00 71.25 80 GLY A CA 1
ATOM 664 C C . GLY A 1 80 ? -0.262 -7.068 -4.677 1.00 71.25 80 GLY A C 1
ATOM 665 O O . GLY A 1 80 ? 0.284 -7.622 -3.725 1.00 71.25 80 GLY A O 1
ATOM 666 N N . SER A 1 81 ? -0.834 -5.872 -4.546 1.00 73.75 81 SER A N 1
ATOM 667 C CA . SER A 1 81 ? -0.822 -5.096 -3.298 1.00 73.75 81 SER A CA 1
ATOM 668 C C . SER A 1 81 ? -1.971 -5.443 -2.339 1.00 73.75 81 SER A C 1
ATOM 670 O O . SER A 1 81 ? -1.838 -5.206 -1.137 1.00 73.75 81 SER A O 1
ATOM 672 N N . LEU A 1 82 ? -3.047 -6.084 -2.815 1.00 78.19 82 LEU A N 1
ATOM 673 C CA . LEU A 1 82 ? -4.137 -6.605 -1.973 1.00 78.19 82 LEU A CA 1
ATOM 674 C C . LEU A 1 82 ? -3.672 -7.593 -0.884 1.00 78.19 82 LEU A C 1
ATOM 676 O O . LEU A 1 82 ? -4.004 -7.359 0.280 1.00 78.19 82 LEU A O 1
ATOM 680 N N . PRO A 1 83 ? -2.915 -8.672 -1.185 1.00 83.25 83 PRO A N 1
ATOM 681 C CA . PRO A 1 83 ? -2.481 -9.621 -0.159 1.00 83.25 83 PRO A CA 1
ATOM 682 C C . PRO A 1 83 ? -1.527 -8.981 0.854 1.00 83.25 83 PRO A C 1
ATOM 684 O O . PRO A 1 83 ? -1.614 -9.278 2.045 1.00 83.25 83 PRO A O 1
ATOM 687 N N . VAL A 1 84 ? -0.669 -8.055 0.410 1.00 82.69 84 VAL A N 1
ATOM 688 C CA . VAL A 1 84 ? 0.235 -7.306 1.295 1.00 82.69 84 VAL A CA 1
ATOM 689 C C . VAL A 1 84 ? -0.569 -6.439 2.265 1.00 82.69 84 VAL A C 1
ATOM 691 O O . VAL A 1 84 ? -0.374 -6.526 3.476 1.00 82.69 84 VAL A O 1
ATOM 694 N N . ALA A 1 85 ? -1.529 -5.662 1.754 1.00 83.25 85 ALA A N 1
ATOM 695 C CA . ALA A 1 85 ? -2.395 -4.828 2.581 1.00 83.25 85 ALA A CA 1
ATOM 696 C C . ALA A 1 85 ? -3.238 -5.661 3.561 1.00 83.25 85 ALA A C 1
ATOM 698 O O . ALA A 1 85 ? -3.331 -5.319 4.741 1.00 83.25 85 ALA A O 1
ATOM 699 N N . ALA A 1 86 ? -3.808 -6.780 3.104 1.00 84.12 86 ALA A N 1
ATOM 700 C CA . ALA A 1 86 ? -4.596 -7.683 3.939 1.00 84.12 86 ALA A CA 1
ATOM 701 C C . ALA A 1 86 ? -3.766 -8.277 5.089 1.00 84.12 86 ALA A C 1
ATOM 703 O O . ALA A 1 86 ? -4.216 -8.274 6.238 1.00 84.12 86 ALA A O 1
ATOM 704 N N . LEU A 1 87 ? -2.537 -8.724 4.807 1.00 88.75 87 LEU A N 1
ATOM 705 C CA . LEU A 1 87 ? -1.625 -9.244 5.825 1.00 88.75 87 LEU A CA 1
ATOM 706 C C . LEU A 1 87 ? -1.255 -8.167 6.854 1.00 88.75 87 LEU A C 1
ATOM 708 O O . LEU A 1 87 ? -1.300 -8.427 8.058 1.00 88.75 87 LEU A O 1
ATOM 712 N N . SER A 1 88 ? -0.943 -6.948 6.405 1.00 86.62 88 SER A N 1
ATOM 713 C CA . SER A 1 88 ? -0.646 -5.824 7.299 1.00 86.62 88 SER A CA 1
ATOM 714 C C . SER A 1 88 ? -1.829 -5.479 8.206 1.00 86.62 88 SER A C 1
ATOM 716 O O . SER A 1 88 ? -1.642 -5.289 9.408 1.00 86.62 88 SER A O 1
ATOM 718 N N . ILE A 1 89 ? -3.050 -5.444 7.664 1.00 86.94 89 ILE A N 1
ATOM 719 C CA . ILE A 1 89 ? -4.273 -5.189 8.438 1.00 86.94 89 ILE A CA 1
ATOM 720 C C . ILE A 1 89 ? -4.503 -6.294 9.475 1.00 86.94 89 ILE A C 1
ATOM 722 O O . ILE A 1 89 ? -4.814 -5.998 10.631 1.00 86.94 89 ILE A O 1
ATOM 726 N N . TYR A 1 90 ? -4.320 -7.560 9.092 1.00 88.00 90 TYR A N 1
ATOM 727 C CA . TYR A 1 90 ? -4.465 -8.697 10.000 1.00 88.00 90 TYR A CA 1
ATOM 728 C C . TYR A 1 90 ? -3.467 -8.635 11.166 1.00 88.00 90 TYR A C 1
ATOM 730 O O . TYR A 1 90 ? -3.862 -8.746 12.332 1.00 88.00 90 TYR A O 1
ATOM 738 N N . LEU A 1 91 ? -2.184 -8.398 10.870 1.00 88.25 91 LEU A N 1
ATOM 739 C CA . LEU A 1 91 ? -1.138 -8.248 11.885 1.00 88.25 91 LEU A CA 1
ATOM 740 C C . LEU A 1 91 ? -1.421 -7.069 12.817 1.00 88.25 91 LEU A C 1
ATOM 742 O O . LEU A 1 91 ? -1.323 -7.213 14.036 1.00 88.25 91 LEU A O 1
ATOM 746 N N . ALA A 1 92 ? -1.832 -5.928 12.263 1.00 85.00 92 ALA A N 1
ATOM 747 C CA . ALA A 1 92 ? -2.203 -4.760 13.047 1.00 85.00 92 ALA A CA 1
ATOM 748 C C . ALA A 1 92 ? -3.394 -5.050 13.975 1.00 85.00 92 ALA A C 1
ATOM 750 O O . ALA A 1 92 ? -3.343 -4.706 15.153 1.00 85.00 92 ALA A O 1
ATOM 751 N N . GLY A 1 93 ? -4.427 -5.753 13.500 1.00 84.31 93 GLY A N 1
ATOM 752 C CA . GLY A 1 93 ? -5.554 -6.178 14.333 1.00 84.31 93 GLY A CA 1
ATOM 753 C C . GLY A 1 93 ? -5.131 -7.094 15.486 1.00 84.31 93 GLY A C 1
ATOM 754 O O . GLY A 1 93 ? -5.565 -6.902 16.623 1.00 84.31 93 GLY A O 1
ATOM 755 N N . LYS A 1 94 ? -4.232 -8.052 15.221 1.00 85.00 94 LYS A N 1
ATOM 756 C CA . LYS A 1 94 ? -3.684 -8.947 16.250 1.00 85.00 94 LYS A CA 1
ATOM 757 C C . LYS A 1 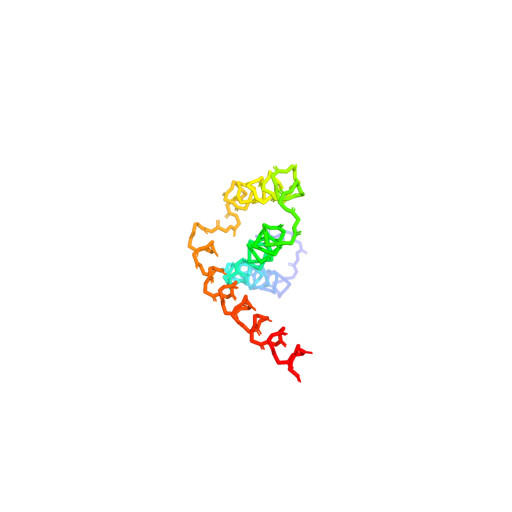94 ? -2.870 -8.178 17.296 1.00 85.00 94 LYS A C 1
ATOM 759 O O . LYS A 1 94 ? -3.058 -8.401 18.489 1.00 85.00 94 LYS A O 1
ATOM 764 N N . LEU A 1 95 ? -2.014 -7.252 16.864 1.00 86.00 95 LEU A N 1
ATOM 765 C CA . LEU A 1 95 ? -1.213 -6.396 17.749 1.00 86.00 95 LEU A CA 1
ATOM 766 C C . LEU A 1 95 ? -2.087 -5.483 18.611 1.00 86.00 95 LEU A C 1
ATOM 768 O O . LEU A 1 95 ? -1.874 -5.385 19.817 1.00 86.00 95 LEU A O 1
ATOM 772 N N . MET A 1 96 ? -3.102 -4.855 18.018 1.00 81.44 96 MET A N 1
ATOM 773 C CA . MET A 1 96 ? -4.047 -4.020 18.757 1.00 81.44 96 MET A CA 1
ATOM 774 C C . MET A 1 96 ? -4.806 -4.822 19.815 1.00 81.44 96 MET A C 1
ATOM 776 O O . MET A 1 96 ? -4.955 -4.346 20.934 1.00 81.44 96 MET A O 1
ATOM 780 N N . LYS A 1 97 ? -5.226 -6.052 19.494 1.00 81.69 97 LYS A N 1
ATOM 781 C CA . LYS A 1 97 ? -5.889 -6.945 20.453 1.00 81.69 97 LYS A CA 1
ATOM 782 C C . LYS A 1 97 ? -4.967 -7.341 21.612 1.00 81.69 97 LYS A C 1
ATOM 784 O O . LYS A 1 97 ? -5.427 -7.376 22.744 1.00 81.69 97 LYS A O 1
ATOM 789 N N . MET A 1 98 ? -3.684 -7.605 21.345 1.00 82.44 98 MET A N 1
ATOM 790 C CA . MET A 1 98 ? -2.696 -7.923 22.390 1.00 82.44 98 MET A CA 1
ATOM 791 C C . MET A 1 98 ? -2.375 -6.733 23.297 1.00 82.44 98 MET A C 1
ATOM 793 O O . MET A 1 98 ? -2.086 -6.943 24.461 1.00 82.44 98 MET A O 1
ATOM 797 N N . ARG A 1 99 ? -2.438 -5.496 22.790 1.00 77.69 99 ARG A N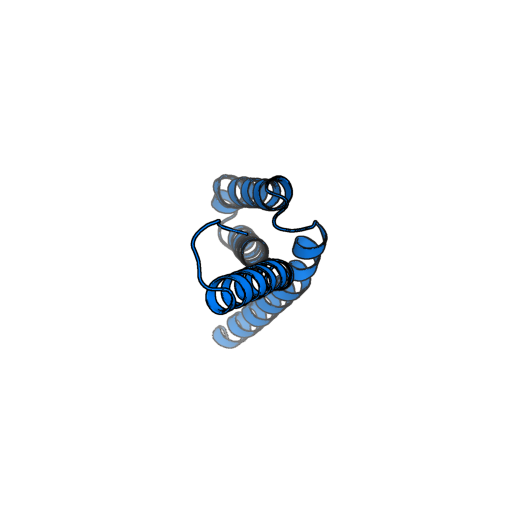 1
ATOM 798 C CA . ARG A 1 99 ? -2.206 -4.281 23.591 1.00 77.69 99 ARG A CA 1
ATOM 799 C C . ARG A 1 99 ? -3.351 -3.961 24.563 1.00 77.69 99 ARG A C 1
ATOM 801 O O . ARG A 1 99 ? -3.152 -3.191 25.495 1.00 77.69 99 ARG A O 1
ATOM 808 N N . THR A 1 100 ? -4.557 -4.453 24.291 1.00 68.56 100 THR A N 1
ATOM 809 C CA . THR A 1 100 ? -5.759 -4.165 25.093 1.00 68.56 100 THR A CA 1
ATOM 810 C C . THR A 1 100 ? -6.043 -5.234 26.161 1.00 68.56 100 THR A C 1
ATOM 812 O O . THR A 1 100 ? -6.896 -4.996 27.010 1.00 68.56 100 THR A O 1
ATOM 815 N N . ASN A 1 101 ? -5.332 -6.366 26.138 1.00 52.16 101 ASN A N 1
ATOM 816 C CA . ASN A 1 101 ? -5.302 -7.356 27.225 1.00 52.16 101 ASN A CA 1
ATOM 817 C C . ASN A 1 101 ? -4.137 -7.070 28.174 1.00 52.16 101 ASN A C 1
ATOM 819 O O . ASN A 1 101 ? -4.287 -7.393 29.369 1.00 52.16 101 ASN A O 1
#

pLDDT: mean 74.88, std 10.1, range [49.25, 88.75]

Secondary structure (DSSP, 8-state):
--TTS-HHHHHHHHHHHHHHHHHHHHTTSS-HHHHHHHHHHHHHHHH-HHHIIIIIHHHHHHHHHHHHHTSSS-HHHHHHHHHHHHHHHHHHHHHHHHHH-

Foldseek 3Di:
DPPPDDPVVVVVVVVVVVVVVVVLLPVPAADPVLLVLLLVLVVCVVPPVVCNVPPSVVVSVVVVCVCVVVVSHDPVNNVRSVVVSVVVNVVVVVVVVVVVD

Radius of gyration: 20.95 Å; chains: 1; bounding box: 52×23×60 Å

Sequence (101 aa):
PIQGLSPLTNMYLENLGKYIKESFVRNTFPSMHFGIILITNYFAYRFKRKYFWIVTLPVGTLLAVATVYLRQHYLIDLVGSLPVAALSIYLAGKLMKMRTN